Protein AF-A0A3N5W6Y0-F1 (afdb_monomer)

pLDDT: mean 79.08, std 15.63, range [39.0, 97.94]

Secondary structure (DSSP, 8-state):
------HHHHHHHHHHS-------PPTTSPPP------------HHHHHHHHHHHHHHHHHHTS---HHHHHHHHHHHHHHHHTT-S-GGG--SHHHHHHHHHT-

Structure (mmCIF, N/CA/C/O backbone):
data_AF-A0A3N5W6Y0-F1
#
_entry.id   AF-A0A3N5W6Y0-F1
#
loop_
_atom_site.group_PDB
_atom_site.id
_atom_site.type_symbol
_atom_site.label_atom_id
_atom_site.label_alt_id
_atom_site.label_comp_id
_atom_site.label_asym_id
_atom_site.label_entity_id
_atom_site.label_seq_id
_atom_site.pdbx_PDB_ins_code
_atom_site.Cartn_x
_atom_site.Cartn_y
_atom_site.Cartn_z
_atom_site.occupancy
_atom_site.B_iso_or_equiv
_atom_site.auth_seq_id
_atom_site.auth_comp_id
_atom_site.auth_asym_id
_atom_site.auth_atom_id
_atom_site.pdbx_PDB_model_num
ATOM 1 N N . MET A 1 1 ? 25.161 -5.067 44.210 1.00 39.00 1 MET A N 1
ATOM 2 C CA . MET A 1 1 ? 23.702 -4.937 44.411 1.00 39.00 1 MET A CA 1
ATOM 3 C C . MET A 1 1 ? 23.165 -3.955 43.380 1.00 39.00 1 MET A C 1
ATOM 5 O O . MET A 1 1 ? 23.440 -2.769 43.488 1.00 39.00 1 MET A O 1
ATOM 9 N N . THR A 1 2 ? 22.504 -4.434 42.327 1.00 55.91 2 THR A N 1
ATOM 10 C CA . THR A 1 2 ? 21.874 -3.566 41.319 1.00 55.91 2 THR A CA 1
ATOM 11 C C . THR A 1 2 ? 20.599 -2.984 41.912 1.00 55.91 2 THR A C 1
ATOM 13 O O . THR A 1 2 ? 19.660 -3.726 42.195 1.00 55.91 2 THR A O 1
ATOM 16 N N . THR A 1 3 ? 20.569 -1.674 42.141 1.00 63.28 3 THR A N 1
ATOM 17 C CA . THR A 1 3 ? 19.346 -0.981 42.550 1.00 63.28 3 THR A CA 1
ATOM 18 C C . THR A 1 3 ? 18.258 -1.202 41.490 1.00 63.28 3 THR A C 1
ATOM 20 O O . THR A 1 3 ? 18.551 -1.136 40.290 1.00 63.28 3 THR A O 1
ATOM 23 N N . PRO A 1 4 ? 17.009 -1.518 41.882 1.00 71.19 4 PRO A N 1
ATOM 24 C CA . PRO A 1 4 ? 15.931 -1.711 40.924 1.00 71.19 4 PRO A CA 1
ATOM 25 C C . PRO A 1 4 ? 15.699 -0.392 40.181 1.00 71.19 4 PRO A C 1
ATOM 27 O O . PRO A 1 4 ? 15.293 0.610 40.768 1.00 71.19 4 PRO A O 1
ATOM 30 N N . LYS A 1 5 ? 16.014 -0.375 38.880 1.00 75.62 5 LYS A N 1
ATOM 31 C CA . LYS A 1 5 ? 15.774 0.785 38.013 1.00 75.62 5 LYS A CA 1
ATOM 32 C C . LYS A 1 5 ? 14.289 1.136 38.073 1.00 75.62 5 LYS A C 1
ATOM 34 O O . LYS A 1 5 ? 13.455 0.238 37.961 1.00 75.62 5 LYS A O 1
ATOM 39 N N . SER A 1 6 ? 13.963 2.420 38.208 1.00 83.75 6 SER A N 1
ATOM 40 C CA . S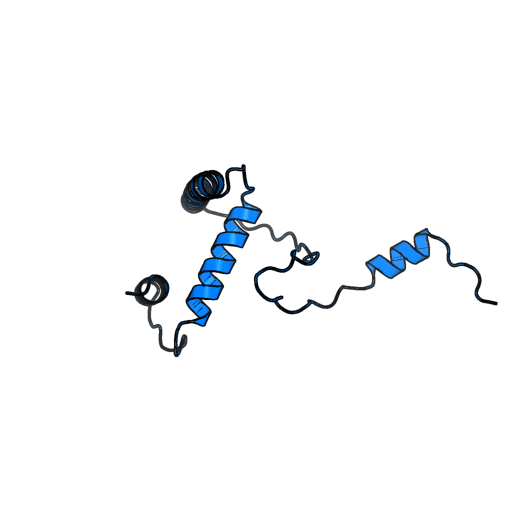ER A 1 6 ? 12.568 2.865 38.250 1.00 83.75 6 SER A CA 1
ATOM 41 C C . SER A 1 6 ? 11.814 2.428 36.989 1.00 83.75 6 SER A C 1
ATOM 43 O O . SER A 1 6 ? 12.379 2.380 35.891 1.00 83.75 6 SER A O 1
ATOM 45 N N . ALA A 1 7 ? 10.525 2.114 37.136 1.00 79.00 7 ALA A N 1
ATOM 46 C CA . ALA A 1 7 ? 9.690 1.620 36.038 1.00 79.00 7 ALA A CA 1
ATOM 47 C C . ALA A 1 7 ? 9.701 2.563 34.821 1.00 79.00 7 ALA A C 1
ATOM 49 O O . ALA A 1 7 ? 9.717 2.120 33.674 1.00 79.00 7 ALA A O 1
ATOM 50 N N . TRP A 1 8 ? 9.776 3.874 35.059 1.00 75.19 8 TRP A N 1
ATOM 51 C CA . TRP A 1 8 ? 9.845 4.862 33.987 1.00 75.19 8 TRP A CA 1
ATOM 52 C C . TRP A 1 8 ? 11.180 4.828 33.228 1.00 75.19 8 TRP A C 1
ATOM 54 O O . TRP A 1 8 ? 11.184 4.923 32.004 1.00 75.19 8 TRP A O 1
ATOM 64 N N . VAL A 1 9 ? 12.304 4.597 33.919 1.00 81.94 9 VAL A N 1
ATOM 65 C CA . VAL A 1 9 ? 13.621 4.413 33.282 1.00 81.94 9 VAL A CA 1
ATOM 66 C C . VAL A 1 9 ? 13.650 3.133 32.450 1.00 81.94 9 VAL A C 1
ATOM 68 O O . VAL A 1 9 ? 14.204 3.135 31.354 1.00 81.94 9 VAL A O 1
ATOM 71 N N . GLN A 1 10 ? 13.012 2.059 32.920 1.00 78.75 10 GLN A N 1
ATOM 72 C CA . GLN A 1 10 ? 12.880 0.821 32.146 1.00 78.75 10 GLN A CA 1
ATOM 73 C C . GLN A 1 10 ? 12.046 1.037 30.874 1.00 78.75 10 GLN A C 1
ATOM 75 O O . GLN A 1 10 ? 12.457 0.621 29.795 1.00 78.75 10 GLN A O 1
ATOM 80 N N . LEU A 1 11 ? 10.923 1.758 30.970 1.00 70.38 11 LEU A N 1
ATOM 81 C CA . LEU A 1 11 ? 10.087 2.116 29.816 1.00 70.38 11 LEU A CA 1
ATOM 82 C C . LEU A 1 11 ? 10.789 3.067 28.838 1.00 70.38 11 LEU A C 1
ATOM 84 O O . LEU A 1 11 ? 10.564 2.987 27.630 1.00 70.38 11 LEU A O 1
ATOM 88 N N . TYR A 1 12 ? 11.614 3.983 29.345 1.00 77.75 12 TYR A N 1
ATOM 89 C CA . TYR A 1 12 ? 12.423 4.880 28.526 1.00 77.75 12 TYR A CA 1
ATOM 90 C C . TYR A 1 12 ? 13.510 4.105 27.772 1.00 77.75 12 TYR A C 1
ATOM 92 O O . TYR A 1 12 ? 13.641 4.252 26.559 1.00 77.75 12 TYR A O 1
ATOM 100 N N . GLN A 1 13 ? 14.224 3.210 28.463 1.00 76.75 13 GLN A N 1
ATOM 101 C CA . GLN A 1 13 ? 15.231 2.332 27.860 1.00 76.75 13 GLN A CA 1
ATOM 102 C C . GLN A 1 13 ? 14.603 1.400 26.815 1.00 76.75 13 GLN A C 1
ATOM 104 O O . GLN A 1 13 ? 15.111 1.317 25.702 1.00 76.75 13 GLN A O 1
ATOM 109 N N . ALA A 1 14 ? 13.450 0.792 27.111 1.00 69.25 14 ALA A N 1
ATOM 110 C CA . ALA A 1 14 ? 12.720 -0.058 26.170 1.00 69.25 14 ALA A CA 1
ATOM 111 C C . ALA A 1 14 ? 12.252 0.692 24.909 1.00 69.25 14 ALA A C 1
ATOM 113 O O . ALA A 1 14 ? 12.198 0.101 23.836 1.00 69.25 14 ALA A O 1
ATOM 114 N N . ARG A 1 15 ? 11.949 1.995 25.011 1.00 65.81 15 ARG A N 1
ATOM 115 C CA . ARG A 1 15 ? 11.634 2.848 23.849 1.00 65.81 15 ARG A CA 1
ATOM 116 C C . ARG A 1 15 ? 12.862 3.266 23.043 1.00 65.81 15 ARG A C 1
ATOM 118 O O . ARG A 1 15 ? 12.726 3.542 21.855 1.00 65.81 15 ARG A O 1
ATOM 125 N N . GLN A 1 16 ? 14.032 3.351 23.676 1.00 62.84 16 GLN A N 1
ATOM 126 C CA . GLN A 1 16 ? 15.288 3.665 22.993 1.00 62.84 16 GLN A CA 1
ATOM 127 C C . GLN A 1 16 ? 15.901 2.467 22.268 1.00 62.84 16 GLN A C 1
ATOM 129 O O . GLN A 1 16 ? 16.697 2.677 21.353 1.00 62.84 16 GLN A O 1
ATOM 134 N N . VAL A 1 17 ? 15.504 1.237 22.616 1.00 57.81 17 VAL A N 1
ATOM 135 C CA . VAL A 1 17 ? 15.748 0.066 21.770 1.00 57.81 17 VAL A CA 1
ATOM 136 C C . VAL A 1 17 ? 14.926 0.255 20.497 1.00 57.81 17 VAL A C 1
ATOM 138 O O . VAL A 1 17 ? 13.776 -0.168 20.392 1.00 57.81 17 VAL A O 1
ATOM 141 N N . LYS A 1 18 ? 15.510 0.963 19.525 1.00 53.34 18 LYS A N 1
ATOM 142 C CA . LYS A 1 18 ? 15.071 0.916 18.136 1.00 53.34 18 LYS A CA 1
ATOM 143 C C . LYS A 1 18 ? 15.081 -0.560 17.771 1.00 53.34 18 LYS A C 1
ATOM 145 O O . LYS A 1 18 ? 16.144 -1.163 17.715 1.00 53.34 18 LYS A O 1
ATOM 150 N N . ALA A 1 19 ? 13.898 -1.146 17.62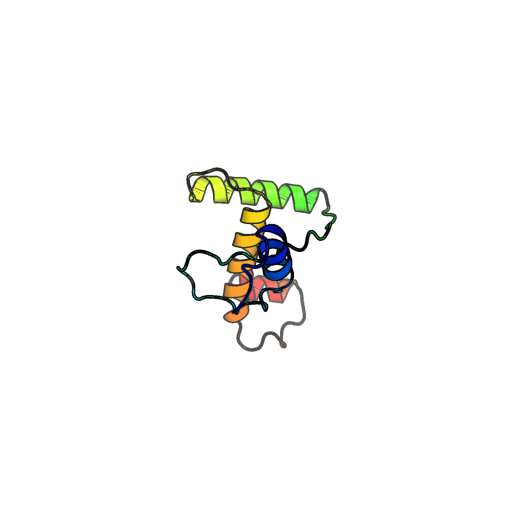2 1.00 53.97 19 ALA A N 1
ATOM 151 C CA . ALA A 1 19 ? 13.779 -2.475 17.061 1.00 53.97 19 ALA A CA 1
ATOM 152 C C . ALA A 1 19 ? 14.441 -2.415 15.685 1.00 53.97 19 ALA A C 1
ATOM 154 O O . ALA A 1 19 ? 13.930 -1.736 14.789 1.00 53.97 19 ALA A O 1
ATOM 155 N N . ASP A 1 20 ? 15.606 -3.046 15.561 1.00 52.12 20 ASP A N 1
ATOM 156 C CA . ASP A 1 20 ? 16.255 -3.233 14.277 1.00 52.12 20 ASP A CA 1
ATOM 157 C C . ASP A 1 20 ? 15.222 -3.827 13.320 1.00 52.12 20 ASP A C 1
ATOM 159 O O . ASP A 1 20 ? 14.436 -4.715 13.684 1.00 52.12 20 ASP A O 1
ATOM 163 N N . VAL A 1 21 ? 15.157 -3.227 12.132 1.00 52.44 21 VAL A N 1
ATOM 164 C CA . VAL A 1 21 ? 14.198 -3.534 11.072 1.00 52.44 21 VAL A CA 1
ATOM 165 C C . VAL A 1 21 ? 14.267 -5.032 10.811 1.00 52.44 21 VAL A C 1
ATOM 167 O O . VAL A 1 21 ? 15.207 -5.530 10.202 1.00 52.44 21 VAL A O 1
ATOM 170 N N . SER A 1 22 ? 13.299 -5.762 11.359 1.00 51.62 22 SER A N 1
ATOM 171 C CA . SER A 1 22 ? 13.324 -7.215 11.335 1.00 51.62 22 SER A CA 1
ATOM 172 C C . SER A 1 22 ? 12.823 -7.668 9.976 1.00 51.62 22 SER A C 1
ATOM 174 O O . SER A 1 22 ? 11.750 -7.253 9.537 1.00 51.62 22 SER A O 1
ATOM 176 N N . GLU A 1 23 ? 13.633 -8.505 9.344 1.00 57.41 23 GLU A N 1
ATOM 177 C CA . GLU A 1 23 ? 13.428 -9.147 8.051 1.00 57.41 23 GLU A CA 1
ATOM 178 C C . GLU A 1 23 ? 11.972 -9.547 7.768 1.00 57.41 23 GLU A C 1
ATOM 180 O O . GLU A 1 23 ? 11.214 -9.958 8.657 1.00 57.41 23 GLU A O 1
ATOM 185 N N . SER A 1 24 ? 11.603 -9.459 6.486 1.00 54.41 24 SER A N 1
ATOM 186 C CA . SER A 1 24 ? 10.323 -9.919 5.948 1.00 54.41 24 SER A CA 1
ATOM 187 C C . SER A 1 24 ? 10.061 -11.370 6.367 1.00 54.41 24 SER A C 1
ATOM 189 O O . SER A 1 24 ? 10.662 -12.303 5.839 1.00 54.41 24 SER A O 1
ATOM 191 N N . ARG A 1 25 ? 9.162 -11.568 7.338 1.00 61.12 25 ARG A N 1
ATOM 192 C CA . ARG A 1 25 ? 8.790 -12.899 7.839 1.00 61.12 25 ARG A CA 1
ATOM 193 C C . ARG A 1 25 ? 8.037 -13.695 6.771 1.00 61.12 25 ARG A C 1
ATOM 195 O O . ARG A 1 25 ? 7.325 -13.121 5.949 1.00 61.12 25 ARG A O 1
ATOM 202 N N . SER A 1 26 ? 8.156 -15.021 6.829 1.00 62.97 26 SER A N 1
ATOM 203 C CA . SER A 1 26 ? 7.455 -15.930 5.922 1.00 62.97 26 SER A CA 1
ATOM 204 C C . SER A 1 26 ? 5.922 -15.773 6.002 1.00 62.97 26 SER A C 1
ATOM 206 O O . SER A 1 26 ? 5.381 -15.478 7.077 1.00 62.97 26 SER A O 1
ATOM 208 N N . PRO A 1 27 ? 5.199 -15.968 4.881 1.00 66.38 27 PRO A N 1
ATOM 209 C CA . PRO A 1 27 ? 3.740 -15.881 4.853 1.00 66.38 27 PRO A CA 1
ATOM 210 C C . PRO A 1 27 ? 3.104 -16.858 5.854 1.00 66.38 27 PRO A C 1
ATOM 212 O O . PRO A 1 27 ? 3.439 -18.038 5.861 1.00 66.38 27 PRO A O 1
ATOM 215 N N . GLY A 1 28 ? 2.188 -16.372 6.700 1.00 66.44 28 GLY A N 1
ATOM 216 C CA . GLY A 1 28 ? 1.426 -17.196 7.655 1.00 66.44 28 GLY A CA 1
ATOM 217 C C . GLY A 1 28 ? 1.726 -16.942 9.136 1.00 66.44 28 GLY A C 1
ATOM 218 O O . GLY A 1 28 ? 0.940 -17.341 9.992 1.00 66.44 28 GLY A O 1
ATOM 219 N N . ARG A 1 29 ? 2.805 -16.225 9.473 1.00 69.75 29 ARG A N 1
ATOM 220 C CA . ARG A 1 29 ? 3.054 -15.780 10.855 1.00 69.75 29 ARG A CA 1
ATOM 221 C C . ARG A 1 29 ? 2.332 -14.451 11.131 1.00 69.75 29 ARG A C 1
ATOM 223 O O . ARG A 1 29 ? 2.301 -13.600 10.239 1.00 69.75 29 ARG A O 1
ATOM 230 N N . PRO A 1 30 ? 1.788 -14.218 12.344 1.00 52.31 30 PRO A N 1
ATOM 231 C CA . PRO A 1 30 ? 1.249 -12.910 12.700 1.00 52.31 30 PRO A CA 1
ATOM 232 C C . PRO A 1 30 ? 2.305 -11.805 12.496 1.00 52.31 30 PRO A C 1
ATOM 234 O O . PRO A 1 30 ? 3.492 -12.028 12.786 1.00 52.31 30 PRO A O 1
ATOM 237 N N . PRO A 1 31 ? 1.895 -10.631 11.981 1.00 58.41 31 PRO A N 1
ATOM 238 C CA . PRO A 1 31 ? 2.812 -9.545 11.654 1.00 58.41 31 PRO A CA 1
ATOM 239 C C . PRO A 1 31 ? 3.540 -9.054 12.912 1.00 58.41 31 PRO A C 1
ATOM 241 O O . PRO A 1 31 ? 2.949 -8.958 13.988 1.00 58.41 31 PRO A O 1
ATOM 244 N N . SER A 1 32 ? 4.835 -8.747 12.790 1.00 52.81 32 SER A N 1
ATOM 245 C CA . SER A 1 32 ? 5.574 -8.060 13.853 1.00 52.81 32 SER A CA 1
ATOM 246 C C . SER A 1 32 ? 5.050 -6.627 14.03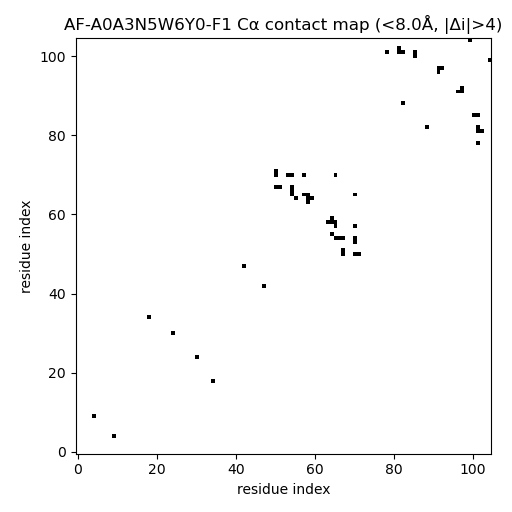6 1.00 52.81 32 SER A C 1
ATOM 248 O O . SER A 1 32 ? 4.429 -6.073 13.123 1.00 52.81 32 SER A O 1
ATOM 250 N N . PRO A 1 33 ? 5.301 -5.990 15.195 1.00 51.31 33 PRO A N 1
ATOM 251 C CA . PRO A 1 33 ? 5.083 -4.559 15.354 1.00 51.31 33 PRO A CA 1
ATOM 252 C C . PRO A 1 33 ? 6.000 -3.805 14.382 1.00 51.31 33 PRO A C 1
ATOM 254 O O . PRO A 1 33 ? 7.194 -3.652 14.624 1.00 51.31 33 PRO A O 1
ATOM 257 N N . ILE A 1 34 ? 5.451 -3.378 13.247 1.00 53.12 34 ILE A N 1
ATOM 258 C CA . ILE A 1 34 ? 6.182 -2.594 12.251 1.00 53.12 34 ILE A CA 1
ATOM 259 C C . ILE A 1 34 ? 6.330 -1.169 12.799 1.00 53.12 34 ILE A C 1
ATOM 261 O O . ILE A 1 34 ? 5.312 -0.569 13.170 1.00 53.12 34 ILE A O 1
ATOM 265 N N . PRO A 1 35 ? 7.550 -0.595 12.840 1.00 53.56 35 PRO A N 1
ATOM 266 C CA . PRO A 1 35 ? 7.741 0.816 13.144 1.00 53.56 35 PRO A CA 1
ATOM 267 C C . PRO A 1 35 ? 6.902 1.665 12.183 1.00 53.56 35 PRO A C 1
ATOM 269 O O . PRO A 1 35 ? 7.203 1.790 10.996 1.00 53.56 35 PRO A O 1
ATOM 272 N N . ARG A 1 36 ? 5.802 2.235 12.681 1.00 57.28 36 ARG A N 1
ATOM 273 C CA . ARG A 1 36 ? 4.925 3.091 11.881 1.00 57.28 36 ARG A CA 1
ATOM 274 C C . ARG A 1 36 ? 5.591 4.452 11.718 1.00 57.28 36 ARG A C 1
ATOM 276 O O . ARG A 1 36 ? 5.443 5.320 12.575 1.00 57.28 36 ARG A O 1
ATOM 283 N N . ARG A 1 37 ? 6.306 4.668 10.614 1.00 59.62 37 ARG A N 1
ATOM 284 C CA . ARG A 1 37 ? 6.653 6.029 10.192 1.00 59.62 37 ARG A CA 1
ATOM 285 C C . ARG A 1 37 ? 5.415 6.642 9.542 1.00 59.62 37 ARG A C 1
ATOM 287 O O . ARG A 1 37 ? 5.009 6.217 8.466 1.00 59.62 37 ARG A O 1
ATOM 294 N N . LYS A 1 38 ? 4.796 7.627 10.199 1.00 56.06 38 LYS A N 1
ATOM 295 C CA . LYS A 1 38 ? 3.711 8.405 9.590 1.00 56.06 38 LYS A CA 1
ATOM 296 C C . LYS A 1 38 ? 4.331 9.335 8.548 1.00 56.06 38 LYS A C 1
ATOM 298 O O . LYS A 1 38 ? 4.889 10.369 8.901 1.00 56.06 38 LYS A O 1
ATOM 303 N N . VAL A 1 39 ? 4.281 8.934 7.285 1.00 60.66 39 VAL A N 1
ATOM 304 C CA . VAL A 1 39 ? 4.612 9.797 6.149 1.00 60.66 39 VAL A CA 1
ATOM 305 C C . VAL A 1 39 ? 3.284 10.309 5.601 1.00 60.66 39 VAL A C 1
ATOM 307 O O . VAL A 1 39 ? 2.396 9.511 5.310 1.00 60.66 39 VAL A O 1
ATOM 310 N N . GLY A 1 40 ? 3.102 11.629 5.549 1.00 65.00 40 GLY A N 1
ATOM 311 C CA . GLY A 1 40 ? 1.949 12.213 4.869 1.00 65.00 40 GLY A CA 1
ATOM 312 C C . GLY A 1 40 ? 2.144 12.051 3.368 1.00 65.00 40 GLY A C 1
ATOM 313 O O . GLY A 1 40 ? 3.056 12.660 2.819 1.00 65.00 40 GLY A O 1
ATOM 314 N N . LEU A 1 41 ? 1.336 11.205 2.736 1.00 74.94 41 LEU A N 1
ATOM 315 C CA . LEU A 1 41 ? 1.271 11.066 1.285 1.00 74.94 41 LEU A CA 1
ATOM 316 C C . LEU A 1 41 ? -0.003 11.763 0.805 1.00 74.94 41 LEU A C 1
ATOM 318 O O . LEU A 1 41 ? -1.073 11.545 1.374 1.00 74.94 41 LEU A O 1
ATOM 322 N N . THR A 1 42 ? 0.113 12.605 -0.214 1.00 84.19 42 THR A N 1
ATOM 323 C CA . THR A 1 42 ? -1.036 13.201 -0.899 1.00 84.19 42 THR A CA 1
ATOM 324 C C . THR A 1 42 ? -1.405 12.326 -2.086 1.00 84.19 42 THR A C 1
ATOM 326 O O . THR A 1 42 ? -0.556 12.075 -2.936 1.00 84.19 42 THR A O 1
ATOM 329 N N . LEU A 1 43 ? -2.655 11.878 -2.128 1.00 85.38 43 LEU A N 1
ATOM 330 C CA . LEU A 1 43 ? -3.227 11.134 -3.245 1.00 85.38 43 LEU A CA 1
ATOM 331 C C . LEU A 1 43 ? -4.159 12.050 -4.039 1.00 85.38 43 LEU A C 1
ATOM 333 O O . LEU A 1 43 ? -4.816 12.926 -3.471 1.00 85.38 43 LEU A O 1
ATOM 337 N N . SER A 1 44 ? -4.223 11.837 -5.344 1.00 92.00 44 SER A N 1
ATOM 338 C CA . SER A 1 44 ? -5.241 12.417 -6.212 1.00 92.00 44 SER A CA 1
ATOM 339 C C . SER A 1 44 ? -6.625 11.834 -5.906 1.00 92.00 44 SER A C 1
ATOM 341 O O . SER A 1 44 ? -6.761 10.745 -5.346 1.00 92.00 44 SER A O 1
ATOM 343 N N . GLN A 1 45 ? -7.680 12.536 -6.328 1.00 89.69 45 GLN A N 1
ATOM 344 C CA . GLN A 1 45 ? -9.055 12.058 -6.152 1.00 89.69 45 GLN A CA 1
ATOM 345 C C . GLN A 1 45 ? -9.304 10.715 -6.861 1.00 89.69 45 GLN A C 1
ATOM 347 O O . GLN A 1 45 ? -10.052 9.880 -6.352 1.00 89.69 45 GLN A O 1
ATOM 352 N N . GLY A 1 46 ? -8.659 10.491 -8.012 1.00 93.19 46 GLY A N 1
ATOM 353 C CA . GLY A 1 46 ? -8.740 9.225 -8.743 1.00 93.19 46 GLY A CA 1
ATOM 354 C C . GLY A 1 46 ? -8.130 8.068 -7.954 1.00 93.19 46 GLY A C 1
ATOM 355 O O . GLY A 1 46 ? -8.783 7.049 -7.763 1.00 93.19 46 GLY A O 1
ATOM 356 N N . GLU A 1 47 ? -6.928 8.255 -7.403 1.00 91.69 47 GLU A N 1
ATOM 357 C CA . GLU A 1 47 ? -6.264 7.237 -6.573 1.00 91.69 47 GLU A CA 1
ATOM 358 C C . GLU A 1 47 ? -7.058 6.912 -5.302 1.00 91.69 47 GLU A C 1
ATOM 360 O O . GLU A 1 47 ? -7.127 5.753 -4.900 1.00 91.69 47 GLU A O 1
ATOM 365 N N . ILE A 1 48 ? -7.686 7.917 -4.682 1.00 93.00 48 ILE A N 1
ATOM 366 C CA . ILE A 1 48 ? -8.572 7.708 -3.527 1.00 93.00 48 ILE A CA 1
ATOM 367 C C . ILE A 1 48 ? -9.766 6.836 -3.925 1.00 93.00 48 ILE A C 1
ATOM 369 O O . ILE A 1 48 ? -10.062 5.856 -3.247 1.00 93.00 48 ILE A O 1
ATOM 373 N N . THR A 1 49 ? -10.404 7.154 -5.052 1.00 96.44 49 THR A N 1
ATOM 374 C CA . THR A 1 49 ? -11.578 6.418 -5.548 1.00 96.44 49 THR A CA 1
ATOM 375 C C . THR A 1 49 ? -11.231 4.958 -5.863 1.00 96.44 49 THR A C 1
ATOM 377 O O . THR A 1 49 ? -11.958 4.043 -5.479 1.00 96.44 49 THR A O 1
ATOM 380 N N . GLU A 1 50 ? -10.080 4.715 -6.493 1.00 95.75 50 GLU A N 1
ATOM 381 C CA . GLU A 1 50 ? -9.572 3.361 -6.743 1.00 95.75 50 GLU A CA 1
ATOM 382 C C . GLU A 1 50 ? -9.313 2.593 -5.439 1.00 95.75 50 GLU A C 1
ATOM 384 O O . GLU A 1 50 ? -9.698 1.428 -5.303 1.00 95.75 50 GLU A O 1
ATOM 389 N N . LEU A 1 51 ? -8.698 3.238 -4.442 1.00 95.38 51 LEU A N 1
ATOM 390 C CA . LEU A 1 51 ? -8.466 2.615 -3.138 1.00 95.38 51 LEU A CA 1
ATOM 391 C C . LEU A 1 51 ? -9.770 2.270 -2.412 1.00 95.38 51 LEU A C 1
ATOM 393 O O . LEU A 1 51 ? -9.826 1.214 -1.777 1.00 95.38 51 LEU A O 1
ATOM 397 N N . ASP A 1 52 ? -10.805 3.101 -2.524 1.00 96.25 52 ASP A N 1
ATOM 398 C CA . ASP A 1 52 ? -12.123 2.829 -1.944 1.00 96.25 52 ASP A CA 1
ATOM 399 C C . ASP A 1 52 ? -12.780 1.604 -2.600 1.00 96.25 52 ASP A C 1
ATOM 401 O O . ASP A 1 52 ? -13.260 0.706 -1.899 1.00 96.25 52 ASP A O 1
ATOM 405 N N . HIS A 1 53 ? -12.708 1.484 -3.931 1.00 97.94 53 HIS A N 1
ATOM 406 C CA . HIS A 1 53 ? -13.183 0.293 -4.643 1.00 97.94 53 HIS A CA 1
ATOM 407 C C . HIS A 1 53 ? -12.432 -0.975 -4.226 1.00 97.94 53 HIS A C 1
ATOM 409 O O . HIS A 1 53 ? -13.039 -2.027 -3.999 1.00 97.94 53 HIS A O 1
ATOM 415 N N . TRP A 1 54 ? -11.108 -0.898 -4.082 1.00 97.88 54 TRP A N 1
ATOM 416 C CA . TRP A 1 54 ? -10.320 -2.017 -3.569 1.00 97.88 54 TRP A CA 1
ATOM 417 C C . TRP A 1 54 ? -10.675 -2.368 -2.124 1.00 97.88 54 TRP A C 1
ATOM 419 O O . TRP A 1 54 ? -10.766 -3.550 -1.784 1.00 97.88 54 TRP A O 1
ATOM 429 N N . GLN A 1 55 ? -10.901 -1.366 -1.275 1.00 97.12 55 GLN A N 1
ATOM 430 C CA . GLN A 1 55 ? -11.287 -1.560 0.117 1.00 97.12 55 GLN A CA 1
ATOM 431 C C . GLN A 1 55 ? -12.636 -2.278 0.232 1.00 97.12 55 GLN A C 1
ATOM 433 O O . GLN A 1 55 ? -12.760 -3.190 1.053 1.00 97.12 55 GLN A O 1
ATOM 438 N N . GLU A 1 56 ? -13.621 -1.920 -0.592 1.00 97.81 56 GLU A N 1
ATOM 439 C CA . GLU A 1 56 ? -14.926 -2.587 -0.644 1.00 97.81 56 GLU A CA 1
ATOM 440 C C . GLU A 1 56 ? -14.793 -4.049 -1.089 1.00 97.81 56 GLU A C 1
ATOM 442 O O . GLU A 1 56 ? -15.242 -4.956 -0.382 1.00 97.81 56 GLU A O 1
ATOM 447 N N . ARG A 1 57 ? -14.083 -4.297 -2.199 1.00 97.81 57 ARG A N 1
ATOM 448 C CA . ARG A 1 57 ? -13.836 -5.654 -2.720 1.00 97.81 57 ARG A CA 1
ATOM 449 C C . ARG A 1 57 ? -13.167 -6.549 -1.682 1.00 97.81 57 ARG A C 1
ATOM 451 O O . ARG A 1 57 ? -13.639 -7.650 -1.406 1.00 97.81 57 ARG A O 1
ATOM 458 N N . LEU A 1 58 ? -12.075 -6.078 -1.081 1.00 97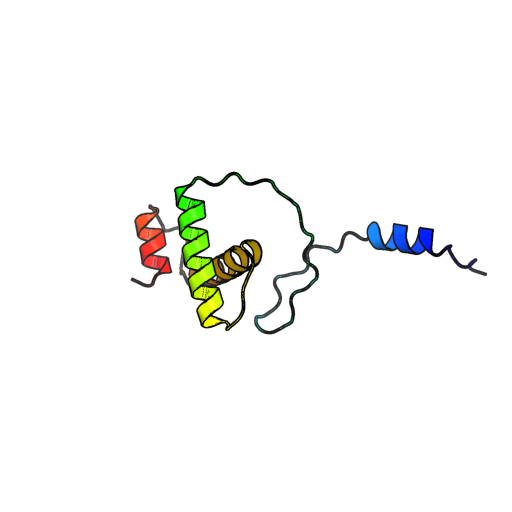.31 58 LEU A N 1
ATOM 459 C CA . LEU A 1 58 ? -11.340 -6.844 -0.077 1.00 97.31 58 LEU A CA 1
ATOM 460 C C . LEU A 1 58 ? -12.145 -7.022 1.215 1.00 97.31 58 LEU A C 1
ATOM 462 O O . LEU A 1 58 ? -12.038 -8.073 1.844 1.00 97.31 58 LEU A O 1
ATOM 466 N N . SER A 1 59 ? -12.969 -6.041 1.599 1.00 96.75 59 SER A N 1
ATOM 467 C CA . SER A 1 59 ? -13.871 -6.187 2.747 1.00 96.75 59 SER A CA 1
ATOM 468 C C . SER A 1 59 ? -14.906 -7.290 2.511 1.00 96.75 59 SER A C 1
ATOM 470 O O . SER A 1 59 ? -15.151 -8.096 3.408 1.00 96.75 59 SER A O 1
ATOM 472 N N . GLY A 1 60 ? -15.460 -7.366 1.295 1.00 97.62 60 GLY A N 1
ATOM 473 C CA . GLY A 1 60 ? -16.356 -8.445 0.877 1.00 97.62 60 GLY A CA 1
ATOM 474 C C . GLY A 1 60 ? -15.675 -9.815 0.906 1.00 97.62 60 GLY A C 1
ATOM 475 O O . GLY A 1 60 ? -16.208 -10.752 1.494 1.00 97.62 60 GLY A O 1
ATOM 476 N N . LEU A 1 61 ? -14.461 -9.920 0.355 1.00 96.62 61 LEU A N 1
ATOM 477 C CA . LEU A 1 61 ? -13.690 -11.171 0.337 1.00 96.62 61 LEU A CA 1
ATOM 478 C C . LEU A 1 61 ? -13.287 -11.659 1.738 1.00 96.62 61 LEU A C 1
ATOM 480 O O . LEU A 1 61 ? -13.239 -12.862 1.979 1.00 96.62 61 LEU A O 1
ATOM 484 N N . LEU A 1 62 ? -12.979 -10.743 2.658 1.00 95.56 62 LEU A N 1
ATOM 485 C CA . LEU A 1 62 ? -12.531 -11.071 4.016 1.00 95.56 62 LEU A CA 1
ATOM 486 C C . LEU A 1 62 ? -13.677 -11.169 5.035 1.00 95.56 62 LEU A C 1
ATOM 488 O O . LEU A 1 62 ? -13.419 -11.493 6.195 1.00 95.56 62 LEU A O 1
ATOM 492 N N . GLY A 1 63 ? -14.917 -10.856 4.641 1.00 96.25 63 GLY A N 1
ATOM 493 C CA . GLY A 1 63 ? -16.086 -10.875 5.527 1.00 96.25 63 GLY A CA 1
ATOM 494 C C . GLY A 1 63 ? -16.026 -9.860 6.674 1.00 96.25 63 GLY A C 1
ATOM 495 O O . GLY A 1 63 ? -16.722 -10.012 7.676 1.00 96.25 63 GLY A O 1
ATOM 496 N N . ARG A 1 64 ? -15.175 -8.832 6.568 1.00 95.69 64 ARG A N 1
ATOM 497 C CA . ARG A 1 64 ? -15.028 -7.769 7.572 1.00 95.69 64 ARG A CA 1
ATOM 498 C C . ARG A 1 64 ? -14.611 -6.464 6.919 1.00 95.69 64 ARG A C 1
ATOM 500 O O . ARG A 1 64 ? -13.902 -6.466 5.919 1.00 95.69 64 ARG A O 1
ATOM 507 N N . LYS A 1 65 ? -14.947 -5.341 7.553 1.00 93.94 65 LYS A N 1
ATOM 508 C CA . LYS A 1 65 ? -14.415 -4.040 7.140 1.00 93.94 65 LYS A CA 1
ATOM 509 C C . LYS A 1 65 ? -12.900 -4.003 7.360 1.00 93.94 65 LYS A C 1
ATOM 511 O O . LYS A 1 65 ? -12.413 -4.377 8.432 1.00 93.94 65 LYS A O 1
ATOM 516 N N . ILE A 1 66 ? -12.170 -3.527 6.359 1.00 93.88 66 ILE A N 1
ATOM 517 C CA . ILE A 1 66 ? -10.738 -3.230 6.465 1.00 93.88 66 ILE A CA 1
ATOM 518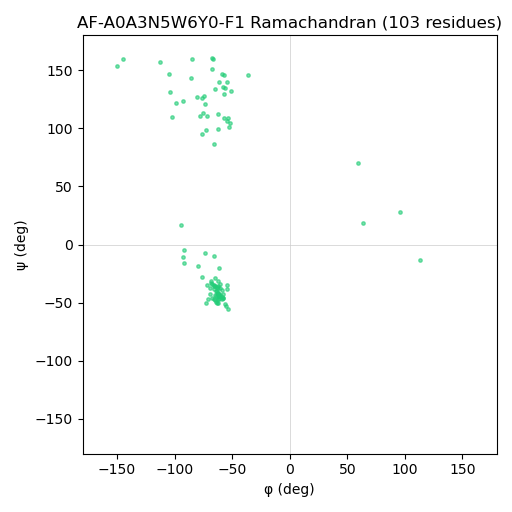 C C . ILE A 1 66 ? -10.503 -1.724 6.353 1.00 93.88 66 ILE A C 1
ATOM 520 O O . ILE A 1 66 ? -11.343 -0.997 5.828 1.00 93.88 66 ILE A O 1
ATOM 524 N N . SER A 1 67 ? -9.383 -1.245 6.883 1.00 93.44 67 SER A N 1
ATOM 525 C CA . SER A 1 67 ? -8.939 0.151 6.762 1.00 93.44 67 SER A CA 1
ATOM 526 C C . SER A 1 67 ? -8.162 0.399 5.464 1.00 93.44 67 SER A C 1
ATOM 528 O O . SER A 1 67 ? -7.557 -0.522 4.927 1.00 93.44 67 SER A O 1
ATOM 530 N N . THR A 1 68 ? -8.065 1.654 5.015 1.00 90.88 68 THR A N 1
ATOM 531 C CA . THR A 1 68 ? -7.247 2.042 3.847 1.00 90.88 68 THR A CA 1
ATOM 532 C C . THR A 1 68 ? -5.790 1.583 3.983 1.00 90.88 68 THR A C 1
ATOM 534 O O . THR A 1 68 ? -5.188 1.112 3.024 1.00 90.88 68 THR A O 1
ATOM 537 N N . GLY A 1 69 ? -5.220 1.644 5.193 1.00 89.88 69 GLY A N 1
ATOM 538 C CA . GLY A 1 69 ? -3.864 1.148 5.453 1.00 89.88 69 GLY A CA 1
ATOM 539 C C . GLY A 1 69 ? -3.732 -0.372 5.300 1.00 89.88 69 GLY A C 1
ATOM 540 O O . GLY A 1 69 ? -2.712 -0.852 4.808 1.00 89.88 69 GLY A O 1
ATOM 541 N N . GLU A 1 70 ? -4.759 -1.138 5.681 1.00 90.12 70 GLU A N 1
ATOM 542 C CA . GLU A 1 70 ? -4.808 -2.580 5.411 1.00 90.12 70 GLU A CA 1
ATOM 543 C C . GLU A 1 70 ? -4.977 -2.864 3.917 1.00 90.12 70 GLU A C 1
ATOM 545 O O . GLU A 1 70 ? -4.271 -3.731 3.409 1.00 90.12 70 GLU A O 1
ATOM 550 N N . THR A 1 71 ? -5.843 -2.120 3.215 1.00 95.31 71 THR A N 1
ATOM 551 C CA . THR A 1 71 ? -6.024 -2.203 1.756 1.00 95.31 71 THR A CA 1
ATOM 552 C C . THR A 1 71 ? -4.687 -2.023 1.042 1.00 95.31 71 THR A C 1
ATOM 554 O O . THR A 1 71 ? -4.244 -2.925 0.333 1.00 95.31 71 THR A O 1
ATOM 557 N N . VAL A 1 72 ? -3.986 -0.914 1.308 1.00 92.88 72 VAL A N 1
ATOM 558 C CA . VAL A 1 72 ? -2.654 -0.642 0.747 1.00 92.88 72 VAL A CA 1
ATOM 559 C C . VAL A 1 72 ? -1.680 -1.760 1.119 1.00 92.88 72 VAL A C 1
ATOM 561 O O . VAL A 1 72 ? -1.000 -2.293 0.252 1.00 92.88 72 VAL A O 1
ATOM 564 N N . GLY A 1 73 ? -1.656 -2.199 2.381 1.00 91.62 73 GLY A N 1
ATOM 565 C CA . GLY A 1 73 ? -0.763 -3.272 2.822 1.00 91.62 73 GLY A CA 1
ATOM 566 C C . GLY A 1 73 ? -1.039 -4.641 2.182 1.00 91.62 73 GLY A C 1
ATOM 567 O O . GLY A 1 73 ? -0.122 -5.455 2.062 1.00 91.62 73 GLY A O 1
ATOM 568 N N . ILE A 1 74 ? -2.282 -4.941 1.798 1.00 92.75 74 ILE A N 1
ATOM 569 C CA . ILE A 1 74 ? -2.632 -6.143 1.026 1.00 92.75 74 ILE A CA 1
ATOM 570 C C . ILE A 1 74 ? -2.148 -5.981 -0.418 1.00 92.75 74 ILE A C 1
ATOM 572 O O . ILE A 1 74 ? -1.433 -6.855 -0.906 1.00 92.75 74 ILE A O 1
ATOM 576 N N 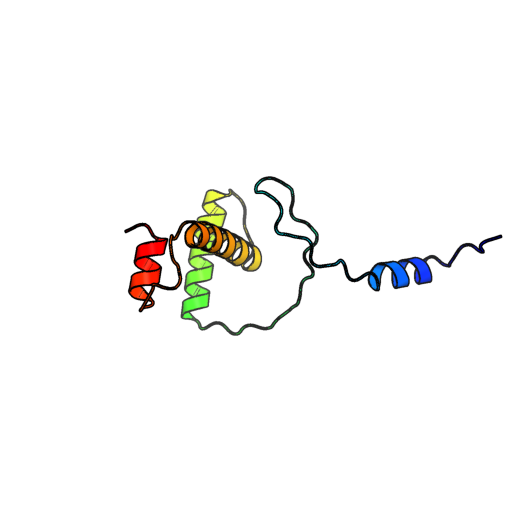. LEU A 1 75 ? -2.465 -4.853 -1.061 1.00 94.25 75 LEU A N 1
ATOM 577 C CA . LEU A 1 75 ? -2.058 -4.560 -2.439 1.00 94.25 75 LEU A CA 1
ATOM 578 C C . LEU A 1 75 ? -0.535 -4.581 -2.601 1.00 94.25 75 LEU A C 1
ATOM 580 O O . LEU A 1 75 ? -0.031 -5.245 -3.502 1.00 94.25 75 LEU A O 1
ATOM 584 N N . THR A 1 76 ? 0.209 -3.954 -1.685 1.00 92.31 76 THR A N 1
ATOM 585 C CA . THR A 1 76 ? 1.678 -3.988 -1.683 1.00 92.31 76 THR A CA 1
ATOM 586 C C . THR A 1 76 ? 2.195 -5.419 -1.605 1.00 92.31 76 THR A C 1
ATOM 588 O O . THR A 1 76 ? 3.053 -5.789 -2.392 1.00 92.31 76 THR A O 1
ATOM 591 N N . ARG A 1 77 ? 1.654 -6.263 -0.716 1.00 90.25 77 ARG A N 1
ATOM 592 C CA . ARG A 1 77 ? 2.094 -7.664 -0.611 1.00 90.25 77 ARG A CA 1
ATOM 593 C C . ARG A 1 77 ? 1.820 -8.461 -1.883 1.00 90.25 77 ARG A C 1
ATOM 595 O O . ARG A 1 77 ? 2.675 -9.246 -2.284 1.00 90.25 77 ARG A O 1
ATOM 602 N N . ILE A 1 78 ? 0.665 -8.256 -2.517 1.00 90.88 78 ILE A N 1
ATOM 603 C CA . ILE A 1 78 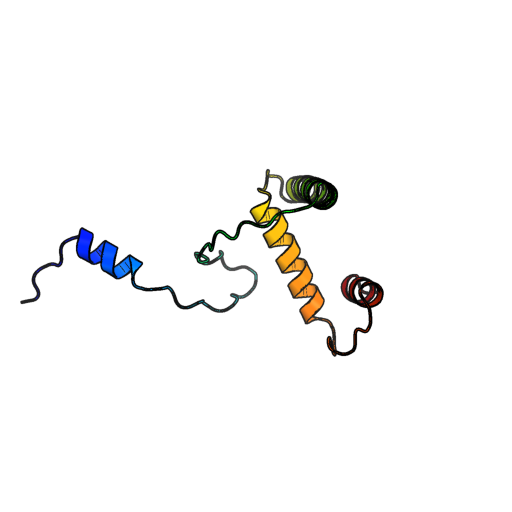? 0.332 -8.891 -3.800 1.00 90.88 78 ILE A CA 1
ATOM 604 C C . ILE A 1 78 ? 1.323 -8.442 -4.878 1.00 90.88 78 ILE A C 1
ATOM 606 O O . ILE A 1 78 ? 1.920 -9.288 -5.541 1.00 90.88 78 ILE A O 1
ATOM 610 N N . ALA A 1 79 ? 1.542 -7.132 -5.009 1.00 90.12 79 ALA A N 1
ATOM 611 C CA . ALA A 1 79 ? 2.454 -6.561 -5.994 1.00 90.12 79 ALA A CA 1
ATOM 612 C C . ALA A 1 79 ? 3.902 -7.024 -5.773 1.00 90.12 79 ALA A C 1
ATOM 614 O O . ALA A 1 79 ? 4.539 -7.478 -6.715 1.00 90.12 79 ALA A O 1
ATOM 615 N N . THR A 1 80 ? 4.404 -7.014 -4.533 1.00 88.31 80 THR A N 1
ATOM 616 C CA . THR A 1 80 ? 5.742 -7.525 -4.191 1.00 88.31 80 THR A CA 1
ATOM 617 C C . THR A 1 80 ? 5.877 -9.011 -4.516 1.00 88.31 80 THR A C 1
ATOM 619 O O . THR A 1 80 ? 6.886 -9.426 -5.081 1.00 88.31 80 THR A O 1
ATOM 622 N N . ALA A 1 81 ? 4.863 -9.823 -4.201 1.00 89.44 81 ALA A N 1
ATOM 623 C CA . ALA A 1 81 ? 4.886 -11.250 -4.504 1.00 89.44 81 ALA A CA 1
ATOM 624 C C . ALA A 1 81 ? 4.843 -11.534 -6.014 1.00 89.44 81 ALA A C 1
ATOM 626 O O . ALA A 1 81 ? 5.439 -12.513 -6.455 1.00 89.44 81 ALA A O 1
ATOM 627 N N . ARG A 1 82 ? 4.145 -10.705 -6.803 1.00 89.56 82 ARG A N 1
ATOM 628 C CA . ARG A 1 82 ? 4.135 -10.780 -8.274 1.00 89.56 82 ARG A CA 1
ATOM 629 C C . ARG A 1 82 ? 5.467 -10.332 -8.863 1.00 89.56 82 ARG A C 1
ATOM 631 O O . ARG A 1 82 ? 6.037 -11.061 -9.665 1.00 89.56 82 ARG A O 1
ATOM 638 N N . LEU A 1 83 ? 5.994 -9.204 -8.396 1.00 88.38 83 LEU A N 1
ATOM 639 C CA . LEU A 1 83 ? 7.278 -8.662 -8.830 1.00 88.38 83 LEU A CA 1
ATOM 640 C C . LEU A 1 83 ? 8.420 -9.658 -8.594 1.00 88.38 83 LEU A C 1
ATOM 642 O O . LEU A 1 83 ? 9.230 -9.876 -9.483 1.00 88.38 83 LEU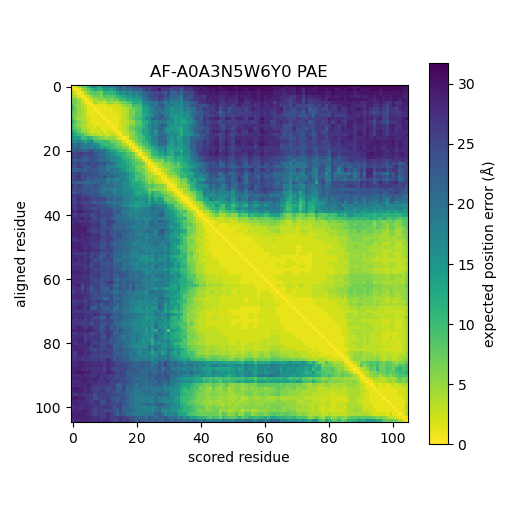 A O 1
ATOM 646 N N . GLY A 1 84 ? 8.441 -10.332 -7.439 1.00 87.38 84 GLY A N 1
ATOM 647 C CA . GLY A 1 84 ? 9.453 -11.346 -7.122 1.00 87.38 84 GLY A CA 1
ATOM 648 C C . GLY A 1 84 ? 9.410 -12.610 -7.993 1.00 87.38 84 GLY A C 1
ATOM 649 O O . GLY A 1 84 ? 10.319 -13.427 -7.897 1.00 87.38 84 GLY A O 1
ATOM 650 N N . ARG A 1 85 ? 8.374 -12.796 -8.824 1.00 86.38 85 ARG A N 1
ATOM 651 C CA . ARG A 1 85 ? 8.300 -13.889 -9.812 1.00 86.38 85 ARG A CA 1
ATOM 652 C C . ARG A 1 85 ? 8.824 -13.487 -11.188 1.00 86.38 85 ARG A C 1
ATOM 654 O O . ARG A 1 85 ? 8.965 -14.360 -12.038 1.00 86.38 85 ARG A O 1
ATOM 661 N N . LEU A 1 86 ? 9.066 -12.198 -11.428 1.00 85.94 86 LEU A N 1
ATOM 662 C CA . LEU A 1 86 ? 9.603 -11.741 -12.701 1.00 85.94 86 LEU A CA 1
ATOM 663 C C . LEU A 1 86 ? 11.081 -12.118 -12.787 1.00 85.94 86 LEU A C 1
ATOM 665 O O . LEU A 1 86 ? 11.894 -11.701 -11.963 1.00 85.94 86 LEU A O 1
ATOM 669 N N . ASN A 1 87 ? 11.429 -12.900 -13.806 1.00 71.69 87 ASN A N 1
ATOM 670 C CA . ASN A 1 87 ? 12.820 -13.137 -14.164 1.00 71.69 87 ASN A CA 1
ATOM 671 C C . ASN A 1 87 ? 13.339 -11.879 -14.881 1.00 71.69 87 ASN A C 1
ATOM 673 O O . ASN A 1 87 ? 12.727 -11.443 -15.851 1.00 71.69 87 ASN A O 1
ATOM 677 N N . ASN A 1 88 ? 14.454 -11.308 -14.417 1.00 73.06 88 ASN A N 1
ATOM 678 C CA . ASN A 1 88 ? 15.082 -10.089 -14.957 1.00 73.06 88 ASN A CA 1
ATOM 679 C C . ASN A 1 88 ? 14.185 -8.827 -14.937 1.00 73.06 88 ASN A C 1
ATOM 681 O O . ASN A 1 88 ? 13.797 -8.327 -15.996 1.00 73.06 88 ASN A O 1
ATOM 685 N N . PRO A 1 89 ? 13.895 -8.254 -13.754 1.00 69.06 89 PRO A N 1
ATOM 686 C CA . PRO A 1 89 ? 13.116 -7.016 -13.631 1.00 69.06 89 PRO A CA 1
ATOM 687 C C . PRO A 1 89 ? 13.770 -5.799 -14.311 1.00 69.06 89 PRO A C 1
ATOM 689 O O . PRO A 1 89 ? 13.066 -4.858 -14.660 1.00 69.06 89 PRO A O 1
ATOM 692 N N . ASP A 1 90 ? 15.082 -5.838 -14.558 1.00 72.56 90 ASP A N 1
ATOM 693 C CA . ASP A 1 90 ? 15.831 -4.760 -15.222 1.00 72.56 90 ASP A CA 1
ATOM 694 C C . ASP A 1 90 ? 15.559 -4.667 -16.738 1.00 72.56 90 ASP A C 1
ATOM 696 O O . ASP A 1 90 ? 16.019 -3.736 -17.388 1.00 72.56 90 ASP A O 1
ATOM 700 N N . SER A 1 91 ? 14.821 -5.628 -17.307 1.00 77.75 91 SER A N 1
ATOM 701 C CA . SER A 1 91 ? 14.473 -5.695 -18.737 1.00 77.75 91 SER A CA 1
ATOM 702 C C . SER A 1 91 ? 13.117 -5.067 -19.080 1.00 77.75 91 SER A C 1
ATOM 704 O O . SER A 1 91 ? 12.527 -5.405 -20.101 1.00 77.75 91 SER A O 1
ATOM 706 N N . ILE A 1 92 ? 12.558 -4.255 -18.183 1.00 83.50 92 ILE A N 1
ATOM 707 C CA . ILE A 1 92 ? 11.228 -3.663 -18.344 1.00 83.50 92 ILE A CA 1
ATOM 708 C C . ILE A 1 92 ? 11.391 -2.210 -18.779 1.00 83.50 92 ILE A C 1
ATOM 710 O O . ILE A 1 92 ? 11.804 -1.365 -17.984 1.00 83.50 92 ILE A O 1
ATOM 714 N N . ASP A 1 93 ? 11.033 -1.925 -20.028 1.00 84.56 93 ASP A N 1
ATOM 715 C CA . ASP A 1 93 ? 11.303 -0.635 -20.666 1.00 84.56 93 ASP A CA 1
ATOM 716 C C . ASP A 1 93 ? 10.144 0.360 -20.499 1.00 84.56 93 ASP A C 1
ATOM 718 O O . ASP A 1 93 ? 10.311 1.567 -20.695 1.00 84.56 93 ASP A O 1
ATOM 722 N N . SER A 1 94 ? 8.950 -0.113 -20.119 1.00 90.62 94 SER A N 1
ATOM 723 C CA . SER A 1 94 ? 7.769 0.741 -19.954 1.00 90.62 94 SER A CA 1
ATOM 724 C C . SER A 1 94 ? 6.840 0.318 -18.814 1.00 90.62 94 SER A C 1
ATOM 726 O O . SER A 1 94 ? 6.815 -0.831 -18.377 1.00 90.62 94 SER A O 1
ATOM 728 N N . LEU A 1 95 ? 6.012 1.263 -18.350 1.00 85.38 95 LEU A N 1
ATOM 729 C CA . LEU A 1 95 ? 4.969 0.988 -17.356 1.00 85.38 95 LEU A CA 1
ATOM 730 C C . LEU A 1 95 ? 3.929 -0.017 -17.871 1.00 85.38 95 LEU A C 1
ATOM 732 O O . LEU A 1 95 ? 3.427 -0.820 -17.093 1.00 85.38 95 LEU A O 1
ATOM 736 N N . VAL A 1 96 ? 3.603 0.033 -19.163 1.00 88.88 96 VAL A N 1
ATOM 737 C CA . VAL A 1 96 ? 2.638 -0.890 -19.776 1.00 88.88 96 VAL A CA 1
ATOM 738 C C . VAL A 1 96 ? 3.179 -2.315 -19.705 1.00 88.88 96 VAL A C 1
ATOM 740 O O . VAL A 1 96 ? 2.522 -3.187 -19.145 1.00 88.88 96 VAL A O 1
ATOM 743 N N . GLU A 1 97 ? 4.427 -2.506 -20.132 1.00 88.06 97 GLU A N 1
ATOM 744 C CA . GLU A 1 97 ? 5.114 -3.798 -20.068 1.00 88.06 97 GLU A CA 1
ATOM 745 C C . GLU A 1 97 ? 5.255 -4.305 -18.622 1.00 88.06 97 GLU A C 1
ATOM 747 O O . GLU A 1 97 ? 5.096 -5.496 -18.352 1.00 88.06 97 GLU A O 1
ATOM 752 N N . LEU A 1 98 ? 5.510 -3.406 -17.661 1.00 88.06 98 LEU A N 1
ATOM 753 C CA . LEU A 1 98 ? 5.527 -3.761 -16.240 1.00 88.06 98 LEU A CA 1
ATOM 754 C C . LEU A 1 98 ? 4.179 -4.335 -15.791 1.00 88.06 98 LEU A C 1
ATOM 756 O O . LEU A 1 98 ? 4.139 -5.339 -15.080 1.00 88.06 98 LEU A O 1
ATOM 760 N N . VAL A 1 99 ? 3.081 -3.679 -16.167 1.00 88.94 99 VAL A N 1
ATOM 761 C CA . VAL A 1 99 ? 1.730 -4.095 -15.782 1.00 88.94 99 VAL A CA 1
ATOM 762 C C . VAL A 1 99 ? 1.381 -5.438 -16.418 1.00 88.94 99 VAL A C 1
ATOM 764 O O . VAL A 1 99 ? 0.942 -6.328 -15.690 1.00 88.94 99 VAL A O 1
ATOM 767 N N . GLU A 1 100 ? 1.636 -5.617 -17.715 1.00 88.56 100 GLU A N 1
ATOM 768 C CA . GLU A 1 100 ? 1.408 -6.879 -18.441 1.00 88.56 100 GLU A CA 1
ATOM 769 C C . GLU A 1 100 ? 2.148 -8.043 -17.764 1.00 88.56 100 GLU A C 1
ATOM 771 O O . GLU A 1 100 ? 1.523 -9.005 -17.299 1.00 88.56 100 GLU A O 1
ATOM 776 N N . LYS A 1 101 ? 3.459 -7.876 -17.531 1.00 86.94 101 LYS A N 1
ATOM 777 C CA . LYS A 1 101 ? 4.287 -8.877 -16.843 1.00 86.94 101 LYS A CA 1
ATOM 778 C C . LYS A 1 101 ? 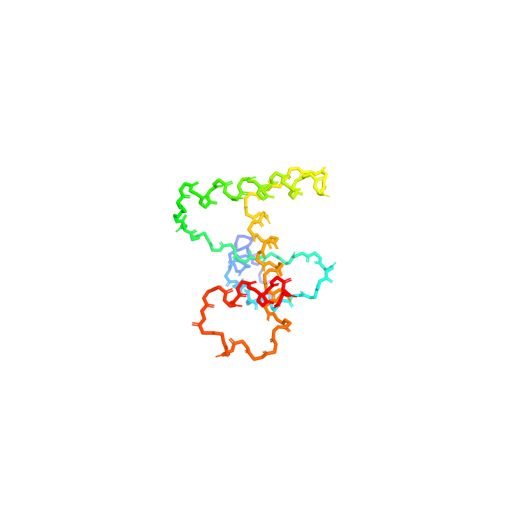3.775 -9.197 -15.432 1.00 86.94 101 LYS A C 1
ATOM 780 O O . LYS A 1 101 ? 3.799 -10.353 -15.007 1.00 86.94 101 LYS A O 1
ATOM 785 N N . LEU A 1 102 ? 3.305 -8.203 -14.671 1.00 86.88 102 LEU A N 1
ATOM 786 C CA . LEU A 1 102 ? 2.779 -8.418 -13.312 1.00 86.88 102 LEU A CA 1
ATOM 787 C C . LEU A 1 102 ? 1.420 -9.135 -13.300 1.00 86.88 102 LEU A C 1
ATOM 789 O O . LEU A 1 102 ? 1.157 -9.940 -12.392 1.00 86.88 102 LEU A O 1
ATOM 793 N N . VAL A 1 103 ? 0.563 -8.869 -14.287 1.00 87.56 103 VAL A N 1
ATOM 794 C CA . VAL A 1 103 ? -0.713 -9.577 -14.478 1.00 87.56 103 VAL A CA 1
ATOM 795 C C . VAL A 1 103 ? -0.458 -11.030 -14.899 1.00 87.56 103 VAL A C 1
ATOM 797 O O . VAL A 1 103 ? -1.151 -11.934 -14.414 1.00 87.56 103 VAL A O 1
ATOM 800 N N . GLY A 1 104 ? 0.635 -11.270 -15.625 1.00 76.81 104 GLY A N 1
ATOM 801 C CA . GLY A 1 104 ? 1.045 -12.580 -16.127 1.00 76.81 104 GLY A CA 1
ATOM 802 C C . GLY A 1 104 ? 0.590 -12.825 -17.564 1.00 76.81 104 GLY A C 1
ATOM 803 O O . GLY A 1 104 ? 0.342 -13.981 -17.907 1.00 76.81 104 GLY A O 1
ATOM 804 N N . GLU A 1 105 ? 0.444 -11.747 -18.338 1.00 57.69 105 GLU A N 1
ATOM 805 C CA . GLU A 1 105 ? 0.366 -11.783 -19.803 1.00 57.69 105 GLU A CA 1
ATOM 806 C C . GLU A 1 105 ? 1.770 -11.712 -20.420 1.00 57.69 105 GLU A C 1
ATOM 808 O O . GLU A 1 105 ? 2.674 -11.112 -19.786 1.00 57.69 105 GLU A O 1
#

Radius of gyration: 20.24 Å; Cα contacts (8 Å, |Δi|>4): 32; chains: 1; bounding box: 40×30×65 Å

Sequence (105 aa):
MTTPKSAWVQLYQARQVKADVSESRSPGRPPSPIPRRKVGLTLSQGEITELDHWQERLSGLLGRKISTGETVGILTRIATARLGRLNNPDSIDSLVELVEKLVGE

Foldseek 3Di:
DDDPDDPVVVVVVVVVPPPDQDDDDDPPDDDDPGPDDDDDDDDDPVVVVVLVVQQVVVCVVVVHRDDSVVSVVVVVVLQVVLCVPDDPPVPQPDPVSSVCSSVPD

Mean predicted aligned error: 14.08 Å

Solvent-accessible surface area (backbone atoms only — not comparable to full-atom values): 6841 Å² total; per-residue (Å²): 133,84,75,83,74,52,71,66,59,52,54,50,52,60,65,65,55,69,75,70,88,72,73,90,72,67,93,88,61,83,81,73,91,69,84,80,75,87,71,93,77,89,73,55,74,67,58,50,53,53,49,50,53,50,32,52,54,51,15,63,75,68,77,43,89,64,50,71,69,52,41,51,56,50,51,49,52,54,50,52,59,37,53,74,68,51,80,66,74,89,76,58,92,43,72,66,57,46,49,38,55,55,77,68,100